Protein AF-A0A0C3KQ58-F1 (afdb_monomer)

Foldseek 3Di:
DVLVVVVVVCCVVPVPDDDDVVSVVVVCVVVCCVVPNPDDVVVVVVVVVVVVVVVPDDDPPDDDD

Radius of gyration: 19.38 Å; Cα contacts (8 Å, |Δi|>4): 12; chains: 1; bounding box: 42×32×49 Å

Structure (mmCIF, N/CA/C/O backbone):
data_AF-A0A0C3KQ58-F1
#
_entry.id   AF-A0A0C3KQ58-F1
#
loop_
_atom_site.group_PDB
_atom_site.id
_atom_site.type_symbol
_atom_site.label_atom_id
_atom_site.label_alt_id
_atom_site.label_comp_id
_atom_site.label_asym_id
_atom_site.label_entity_id
_atom_site.label_seq_id
_atom_site.pdbx_PDB_ins_code
_atom_site.Cartn_x
_atom_site.Cartn_y
_atom_site.Cartn_z
_atom_site.occupancy
_atom_site.B_iso_or_equiv
_atom_site.auth_seq_id
_atom_site.auth_comp_id
_atom_site.auth_asym_id
_atom_site.auth_atom_id
_atom_site.pdbx_PDB_model_num
ATOM 1 N N . TYR A 1 1 ? -16.697 -7.024 3.788 1.00 79.44 1 TYR A N 1
ATOM 2 C CA . TYR A 1 1 ? -17.084 -7.267 5.207 1.00 79.44 1 TYR A CA 1
ATOM 3 C C . TYR A 1 1 ? -15.876 -7.433 6.143 1.00 79.44 1 TYR A C 1
ATOM 5 O O . TYR A 1 1 ? -15.717 -6.619 7.048 1.00 79.44 1 TYR A O 1
ATOM 13 N N . HIS A 1 2 ? -14.991 -8.413 5.917 1.00 88.00 2 HIS A N 1
ATOM 14 C CA . HIS A 1 2 ? -13.888 -8.752 6.838 1.00 88.00 2 HIS A CA 1
ATOM 15 C C . HIS A 1 2 ? -12.903 -7.608 7.135 1.00 88.00 2 HIS A C 1
ATOM 17 O O . HIS A 1 2 ? -12.652 -7.317 8.301 1.00 88.00 2 HIS A O 1
ATOM 23 N N . PHE A 1 3 ? -12.408 -6.894 6.116 1.00 90.12 3 PHE A N 1
ATOM 24 C CA . PHE A 1 3 ? -11.475 -5.775 6.326 1.00 90.12 3 PHE A CA 1
ATOM 25 C C . PHE A 1 3 ? -12.070 -4.626 7.147 1.00 90.12 3 PHE A C 1
ATOM 27 O O . PHE A 1 3 ? -11.362 -3.993 7.925 1.00 90.12 3 PHE A O 1
ATOM 34 N N . LYS A 1 4 ? -13.380 -4.386 7.024 1.00 90.62 4 LYS A N 1
ATOM 35 C CA . LYS A 1 4 ? -14.079 -3.368 7.814 1.00 90.62 4 LYS A CA 1
ATOM 36 C C . LYS A 1 4 ? -14.169 -3.778 9.284 1.00 90.62 4 LYS A C 1
ATOM 38 O O . LYS A 1 4 ? -13.870 -2.967 10.148 1.00 90.62 4 LYS A O 1
ATOM 43 N N . SER A 1 5 ? -14.525 -5.036 9.558 1.00 92.44 5 SER A N 1
ATOM 44 C CA . SER A 1 5 ? -14.570 -5.575 10.925 1.00 92.44 5 SER A CA 1
ATOM 45 C C . SER A 1 5 ? -13.190 -5.555 11.590 1.00 92.44 5 SER A C 1
ATOM 47 O O . SER A 1 5 ? -13.078 -5.108 12.728 1.00 92.44 5 SER A O 1
ATOM 49 N N . TYR A 1 6 ? -12.139 -5.931 10.855 1.00 91.31 6 TYR A N 1
ATOM 50 C CA . TYR A 1 6 ? -10.755 -5.806 11.313 1.00 91.31 6 TYR A CA 1
ATOM 51 C C . TYR A 1 6 ? -10.408 -4.359 11.689 1.00 91.31 6 TYR A C 1
ATOM 53 O O . TYR A 1 6 ? -9.944 -4.104 12.797 1.00 91.31 6 TYR A O 1
ATOM 61 N N . LEU A 1 7 ? -10.689 -3.399 10.800 1.00 91.31 7 LEU A N 1
ATOM 62 C CA . LEU A 1 7 ? -10.370 -1.993 11.041 1.00 91.31 7 LEU A CA 1
ATOM 6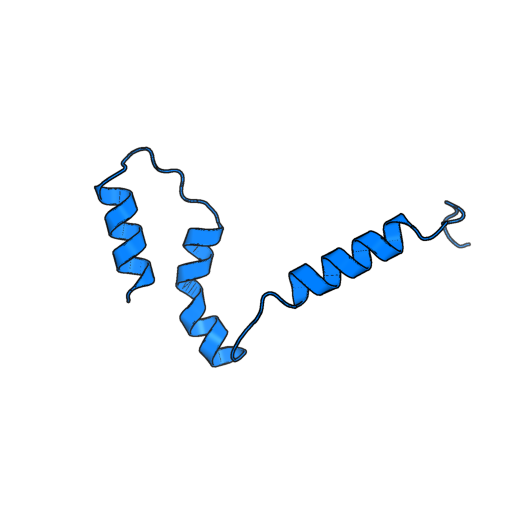3 C C . LEU A 1 7 ? -11.131 -1.427 12.247 1.00 91.31 7 LEU A C 1
ATOM 65 O O . LEU A 1 7 ? -10.554 -0.708 13.060 1.00 91.31 7 LEU A O 1
ATOM 69 N N . SER A 1 8 ? -12.410 -1.783 12.384 1.00 92.69 8 SER A N 1
ATOM 70 C CA . SER A 1 8 ? -13.220 -1.418 13.546 1.00 92.69 8 SER A CA 1
ATOM 71 C C . SER A 1 8 ? -12.654 -1.998 14.842 1.00 92.69 8 SER A C 1
ATOM 73 O O . SER A 1 8 ? -12.587 -1.277 15.829 1.00 92.69 8 SER A O 1
ATOM 75 N N . GLY A 1 9 ? -12.190 -3.251 14.839 1.00 93.94 9 GLY A N 1
ATOM 76 C CA . GLY A 1 9 ? -11.548 -3.865 16.004 1.00 93.94 9 GLY A CA 1
ATOM 77 C C . GLY A 1 9 ? -10.233 -3.185 16.390 1.00 93.94 9 GLY A C 1
ATOM 78 O O . GLY A 1 9 ? -9.993 -2.940 17.567 1.00 93.94 9 GLY A O 1
ATOM 79 N N . VAL A 1 10 ? -9.407 -2.803 15.409 1.00 92.56 10 VAL A N 1
ATOM 80 C CA . VAL A 1 10 ? -8.163 -2.053 15.662 1.00 92.56 10 VAL A CA 1
ATOM 81 C C . VAL A 1 10 ? -8.459 -0.699 16.307 1.00 92.56 10 VAL A C 1
ATOM 83 O O . VAL A 1 10 ? -7.827 -0.350 17.299 1.00 92.56 10 VAL A O 1
ATOM 86 N N . LEU A 1 11 ? -9.439 0.042 15.781 1.00 91.94 11 LEU A N 1
ATOM 87 C CA . LEU A 1 11 ? -9.865 1.326 16.348 1.00 91.94 11 LEU A CA 1
ATOM 88 C C . LEU A 1 11 ? -10.506 1.177 17.731 1.00 91.94 11 LEU A C 1
ATOM 90 O O . LEU A 1 11 ? -10.499 2.120 18.524 1.00 91.94 11 LEU A O 1
ATOM 94 N N . ASP A 1 12 ? -11.088 0.015 18.023 1.00 95.62 12 ASP A N 1
ATOM 95 C CA . ASP A 1 12 ? -11.676 -0.225 19.328 1.00 95.62 12 ASP A CA 1
ATOM 96 C C . ASP A 1 12 ? -10.622 -0.545 20.393 1.00 95.62 12 ASP A C 1
ATOM 98 O O . ASP A 1 12 ? -10.590 0.094 21.443 1.00 95.62 12 ASP A O 1
ATOM 102 N N . LEU A 1 13 ? -9.711 -1.466 20.080 1.00 96.75 13 LEU A N 1
ATOM 103 C CA . LEU A 1 13 ? -8.678 -1.950 20.996 1.00 96.75 13 LEU A CA 1
ATOM 104 C C . LEU A 1 13 ? -7.528 -0.955 21.186 1.00 96.75 13 LEU A C 1
ATOM 106 O O . LEU A 1 13 ? -6.953 -0.87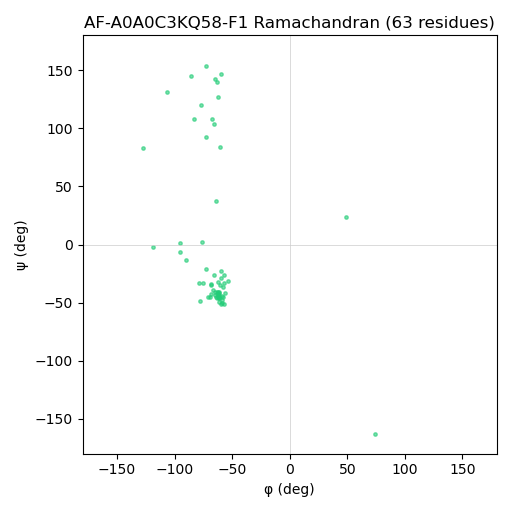2 22.268 1.00 96.75 13 LEU A O 1
ATOM 110 N N . TYR A 1 14 ? -7.188 -0.196 20.144 1.00 95.25 14 TYR A N 1
ATOM 111 C CA . TYR A 1 14 ? -6.012 0.667 20.123 1.00 95.25 14 TYR A CA 1
ATOM 112 C C . TYR A 1 14 ? -6.411 2.089 19.730 1.00 95.25 14 TYR A C 1
ATOM 114 O O . TYR A 1 14 ? -6.271 2.501 18.580 1.00 95.25 14 TYR A O 1
ATOM 122 N N . LYS A 1 15 ? -6.886 2.871 20.708 1.00 91.94 15 LYS A N 1
ATOM 123 C CA . LYS A 1 15 ? -7.364 4.251 20.488 1.00 91.94 15 LYS A CA 1
ATOM 124 C C . LYS A 1 15 ? -6.294 5.194 19.915 1.00 91.94 15 LYS A C 1
ATOM 126 O O . LYS A 1 15 ? -6.634 6.179 19.272 1.00 91.94 15 LYS A O 1
ATOM 131 N N . GLU A 1 16 ? -5.016 4.871 20.105 1.00 94.38 16 GLU A N 1
ATOM 132 C CA . GLU A 1 16 ? -3.873 5.633 19.580 1.00 94.38 16 GLU A CA 1
ATOM 133 C C . GLU A 1 16 ? -3.332 5.096 18.242 1.00 94.38 16 GLU A C 1
ATOM 135 O O . GLU A 1 16 ? -2.347 5.612 17.707 1.00 94.38 16 GLU A O 1
ATOM 140 N N . ALA A 1 17 ? -3.942 4.045 17.682 1.00 90.25 17 ALA A N 1
ATOM 141 C CA . ALA A 1 17 ? -3.465 3.445 16.445 1.00 90.25 17 ALA A CA 1
ATOM 142 C C . ALA A 1 17 ? -3.526 4.439 15.279 1.00 90.25 17 ALA A C 1
ATOM 144 O O . ALA A 1 17 ? -4.568 5.002 14.941 1.00 90.25 17 ALA A O 1
ATOM 145 N N . LYS A 1 18 ? -2.389 4.609 14.598 1.00 90.50 18 LYS A N 1
ATOM 146 C CA . LYS A 1 18 ? -2.298 5.438 13.395 1.00 90.50 18 LYS A CA 1
ATOM 147 C C . LYS A 1 18 ? -2.751 4.646 12.177 1.00 90.50 18 LYS A C 1
ATOM 149 O O . LYS A 1 18 ? -2.018 3.787 11.678 1.00 90.50 18 LYS A O 1
ATOM 154 N N . ILE A 1 19 ? -3.921 4.985 11.648 1.00 90.12 19 ILE A N 1
ATOM 155 C CA . ILE A 1 19 ? -4.427 4.407 10.403 1.00 90.12 19 ILE A CA 1
ATOM 156 C C . ILE A 1 19 ? -3.535 4.831 9.232 1.00 90.12 19 ILE A C 1
ATOM 158 O O . ILE A 1 19 ? -3.583 5.956 8.748 1.00 90.12 19 ILE A O 1
ATOM 162 N N . GLN A 1 20 ? -2.700 3.896 8.783 1.00 90.88 20 GLN A N 1
ATOM 163 C CA . GLN A 1 20 ? -1.895 4.033 7.569 1.00 90.88 20 GLN A CA 1
ATOM 164 C C . GLN A 1 20 ? -2.749 3.918 6.292 1.00 90.88 20 GLN A C 1
ATOM 166 O O . GLN A 1 20 ? -3.745 3.186 6.302 1.00 90.88 20 GLN A O 1
ATOM 171 N N . PRO A 1 21 ? -2.326 4.527 5.167 1.00 89.31 21 PRO A N 1
ATOM 172 C CA . PRO A 1 21 ? -3.028 4.438 3.882 1.00 89.31 21 PRO A CA 1
ATOM 173 C C . PRO A 1 21 ? -3.310 3.005 3.411 1.00 89.31 21 PRO A C 1
ATOM 175 O O . PRO A 1 21 ? -4.346 2.749 2.801 1.00 89.31 21 PRO A O 1
ATOM 178 N N . VAL A 1 22 ? -2.436 2.048 3.745 1.00 86.19 22 VAL A N 1
ATOM 179 C CA . VAL A 1 22 ? -2.633 0.633 3.389 1.00 86.19 22 VAL A CA 1
ATOM 180 C C . VAL A 1 22 ? -3.915 0.057 3.999 1.00 86.19 22 VAL A C 1
ATOM 182 O O . VAL A 1 22 ? -4.620 -0.705 3.348 1.00 86.19 22 VAL A O 1
ATOM 185 N N . HIS A 1 23 ? -4.286 0.485 5.208 1.00 90.12 23 HIS A N 1
ATOM 186 C CA . HIS A 1 23 ? -5.508 0.023 5.862 1.00 90.12 23 HIS A CA 1
ATOM 187 C C . HIS A 1 23 ? -6.768 0.520 5.147 1.00 90.12 23 HIS A C 1
ATOM 189 O O . HIS A 1 23 ? -7.762 -0.200 5.074 1.00 90.12 23 HIS A O 1
ATOM 195 N N . HIS A 1 24 ? -6.721 1.735 4.592 1.00 86.81 24 HIS A N 1
ATOM 196 C CA . HIS A 1 24 ? -7.778 2.246 3.725 1.00 86.81 24 HIS A CA 1
ATOM 197 C C . HIS A 1 24 ? -7.820 1.475 2.400 1.00 86.81 24 HIS A C 1
ATOM 199 O O . HIS A 1 24 ? -8.897 1.091 1.953 1.00 86.81 24 HIS A O 1
ATOM 205 N N . ALA A 1 25 ? -6.658 1.190 1.800 1.00 85.31 25 ALA A N 1
ATOM 206 C CA . ALA A 1 25 ? -6.565 0.426 0.556 1.00 85.31 25 ALA A CA 1
ATOM 207 C C . ALA A 1 25 ? -7.200 -0.972 0.674 1.00 85.31 25 ALA A C 1
ATOM 209 O O . ALA A 1 25 ? -7.886 -1.411 -0.248 1.00 85.31 25 ALA A O 1
ATOM 210 N N . CYS A 1 26 ? -7.073 -1.632 1.831 1.00 86.12 26 CYS A N 1
ATOM 211 C CA . CYS A 1 26 ? -7.738 -2.907 2.120 1.00 86.12 26 CYS A CA 1
ATOM 212 C C . CYS A 1 26 ? -9.271 -2.859 1.979 1.00 86.12 26 CYS A C 1
ATOM 214 O O . CYS A 1 26 ? -9.890 -3.878 1.683 1.00 86.12 26 CYS A O 1
ATOM 216 N N . LEU A 1 27 ? -9.907 -1.696 2.152 1.00 89.88 27 LEU A N 1
ATOM 217 C CA . LEU A 1 27 ? -11.356 -1.554 1.960 1.00 89.88 27 LEU A CA 1
ATOM 218 C C . LEU A 1 27 ? -11.766 -1.604 0.482 1.00 89.88 27 LEU A C 1
ATOM 220 O O . LEU A 1 27 ? -12.913 -1.920 0.183 1.00 89.88 27 LEU A O 1
ATOM 224 N N . HIS A 1 28 ? -10.833 -1.331 -0.431 1.00 87.75 28 HIS A N 1
ATOM 225 C CA . HIS A 1 28 ? -11.063 -1.356 -1.877 1.00 87.75 28 HIS A CA 1
ATOM 226 C C . HIS A 1 28 ? -10.669 -2.685 -2.525 1.00 87.75 28 HIS A C 1
ATOM 228 O O . HIS A 1 28 ? -10.948 -2.883 -3.703 1.00 87.75 28 HIS A O 1
ATOM 234 N N . PHE A 1 29 ? -10.050 -3.606 -1.778 1.00 84.31 29 PHE A N 1
ATOM 235 C CA . PHE A 1 29 ? -9.514 -4.859 -2.323 1.00 84.31 29 PHE A CA 1
ATOM 236 C C . PHE A 1 29 ? -10.562 -5.701 -3.051 1.00 84.31 29 PHE A C 1
ATOM 238 O O . PHE A 1 29 ? -10.272 -6.229 -4.113 1.00 84.31 29 PHE A O 1
ATOM 245 N N . GLU A 1 30 ? -11.778 -5.804 -2.513 1.00 86.12 30 GLU A N 1
ATOM 246 C CA . GLU A 1 30 ? -12.874 -6.545 -3.150 1.00 86.12 30 GLU A CA 1
ATOM 247 C C . GLU A 1 30 ? -13.191 -5.983 -4.539 1.00 86.12 30 GLU A C 1
ATOM 249 O O . GLU A 1 30 ? -13.185 -6.714 -5.526 1.00 86.12 30 GLU A O 1
ATOM 254 N N . ARG A 1 31 ? -13.378 -4.663 -4.624 1.00 87.75 31 ARG A N 1
ATOM 255 C CA . ARG A 1 31 ? -13.644 -3.974 -5.887 1.00 87.75 31 ARG A CA 1
ATOM 256 C C . ARG A 1 31 ? -12.489 -4.147 -6.870 1.00 87.75 31 ARG A C 1
ATOM 258 O O . ARG A 1 31 ? -12.720 -4.482 -8.025 1.00 87.75 31 ARG A O 1
ATOM 265 N N . LEU A 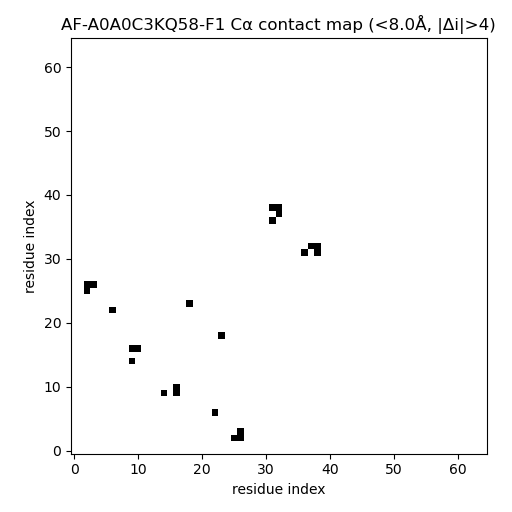1 32 ? -11.256 -3.956 -6.404 1.00 85.62 32 LEU A N 1
ATOM 266 C CA . LEU A 1 32 ? -10.059 -4.114 -7.229 1.00 85.62 32 LEU A CA 1
ATOM 267 C C . LEU A 1 32 ? -9.921 -5.550 -7.748 1.00 85.62 32 LEU A C 1
ATOM 269 O O . LEU A 1 32 ? -9.597 -5.735 -8.913 1.00 85.62 32 LEU A O 1
ATOM 273 N N . LEU A 1 33 ? -10.211 -6.559 -6.923 1.00 84.88 33 LEU A N 1
ATOM 274 C CA . LEU A 1 33 ? -10.166 -7.964 -7.329 1.00 84.88 33 LEU A CA 1
ATOM 275 C C . LEU A 1 33 ? -11.232 -8.308 -8.374 1.00 84.88 33 LEU A C 1
ATOM 277 O O . LEU A 1 33 ? -10.955 -9.069 -9.295 1.00 84.88 33 LEU A O 1
ATOM 281 N N . VAL A 1 34 ? -12.439 -7.755 -8.244 1.00 89.62 34 VAL A N 1
ATOM 282 C CA . VAL A 1 34 ? -13.528 -7.983 -9.206 1.00 89.62 34 VAL A CA 1
ATOM 283 C C . VAL A 1 34 ? -13.252 -7.280 -10.534 1.00 89.62 34 VAL A C 1
ATOM 285 O O . VAL A 1 34 ? -13.429 -7.878 -11.590 1.00 89.62 34 VAL A O 1
ATOM 288 N N . GLU A 1 35 ? -12.814 -6.021 -10.494 1.00 89.00 35 GLU A N 1
ATOM 289 C CA . GLU A 1 35 ? -12.622 -5.206 -11.700 1.00 89.00 35 GLU A CA 1
ATOM 290 C C . GLU A 1 35 ? -11.320 -5.537 -12.443 1.00 89.00 35 GLU A C 1
ATOM 292 O O . GLU A 1 35 ? -11.266 -5.441 -13.667 1.00 89.00 35 GLU A O 1
ATOM 297 N N . LEU A 1 36 ? -10.260 -5.911 -11.722 1.00 83.56 36 LEU A N 1
ATOM 298 C CA . LEU A 1 36 ? -8.910 -6.064 -12.276 1.00 83.56 36 LEU A CA 1
ATOM 299 C C . LEU A 1 36 ? -8.360 -7.495 -12.148 1.00 83.56 36 LEU A C 1
ATOM 301 O O . LEU A 1 36 ? -7.251 -7.766 -12.613 1.00 83.56 36 LEU A O 1
ATOM 305 N N . GLY A 1 37 ? -9.112 -8.414 -11.534 1.00 82.75 37 GLY A N 1
ATOM 306 C CA . GLY A 1 37 ? -8.662 -9.773 -11.237 1.00 82.75 37 GLY A CA 1
ATOM 307 C C . GLY A 1 37 ? -7.666 -9.821 -10.072 1.00 82.75 37 GLY A C 1
ATOM 308 O O . GLY A 1 37 ? -7.556 -8.863 -9.307 1.00 82.75 37 GLY A O 1
ATOM 309 N N .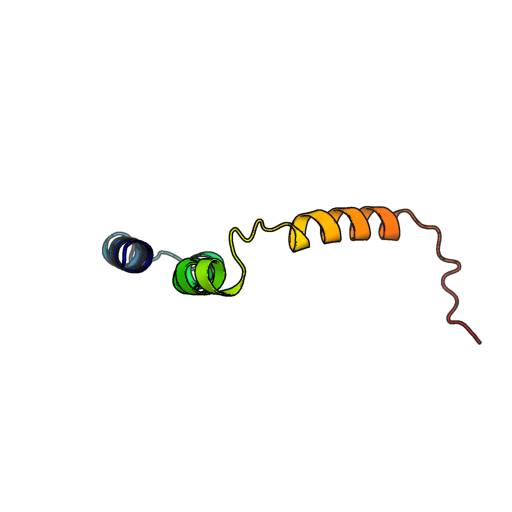 PRO A 1 38 ? -6.913 -10.924 -9.911 1.00 75.75 38 PRO A N 1
ATOM 310 C CA . PRO A 1 38 ? -5.828 -11.030 -8.938 1.00 75.75 38 PRO A CA 1
ATOM 311 C C . PRO A 1 38 ? -4.739 -9.977 -9.204 1.00 75.75 38 PRO A C 1
ATOM 313 O O . PRO A 1 38 ? -3.727 -10.240 -9.853 1.00 75.75 38 PRO A O 1
ATOM 316 N N . VAL A 1 39 ? -4.936 -8.761 -8.697 1.00 67.06 39 VAL A N 1
ATOM 317 C CA . VAL A 1 39 ? -3.948 -7.688 -8.760 1.00 67.06 39 VAL A CA 1
ATOM 318 C C . VAL A 1 39 ? -2.845 -8.037 -7.778 1.00 67.06 39 VAL A C 1
ATOM 320 O O . VAL A 1 39 ? -2.897 -7.714 -6.594 1.00 67.06 39 VAL A O 1
ATOM 323 N N . HIS A 1 40 ? -1.815 -8.714 -8.274 1.00 63.00 40 HIS A N 1
ATOM 324 C CA . HIS A 1 40 ? -0.509 -8.582 -7.654 1.00 63.00 40 HIS A CA 1
ATOM 325 C 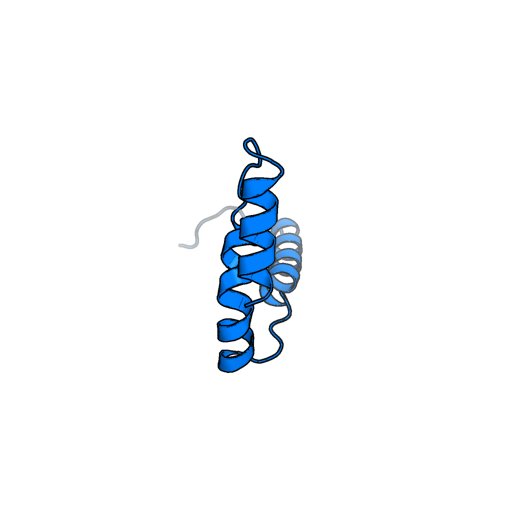C . HIS A 1 40 ? -0.098 -7.112 -7.728 1.00 63.00 40 HIS A C 1
ATOM 327 O O . HIS A 1 40 ? -0.381 -6.429 -8.719 1.00 63.00 40 HIS A O 1
ATOM 333 N N . SER A 1 41 ? 0.632 -6.637 -6.720 1.00 64.31 41 SER A N 1
ATOM 334 C CA . SER A 1 41 ? 1.338 -5.347 -6.722 1.00 64.31 41 SER A CA 1
ATOM 335 C C . SER A 1 41 ? 2.454 -5.301 -7.787 1.00 64.31 41 SER A C 1
ATOM 337 O O . SER A 1 41 ? 3.523 -4.743 -7.559 1.00 64.31 41 SER A O 1
ATOM 339 N N . TRP A 1 42 ? 2.228 -5.910 -8.9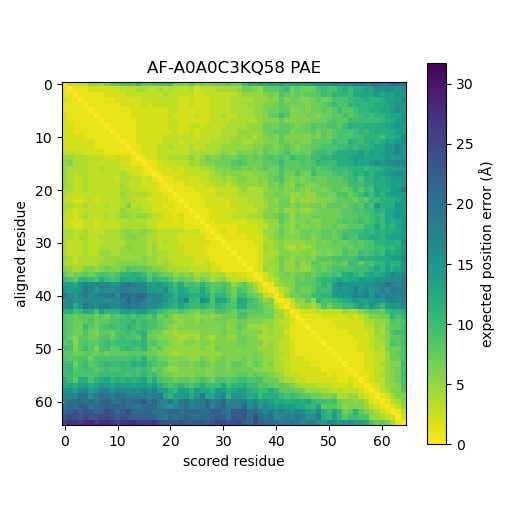57 1.00 57.81 42 TRP A N 1
ATOM 340 C CA . TRP A 1 42 ? 3.160 -6.082 -10.064 1.00 57.81 42 TRP A CA 1
ATOM 341 C C . TRP A 1 42 ? 3.690 -4.733 -10.542 1.00 57.81 42 TRP A C 1
ATOM 343 O O . TRP A 1 42 ? 4.856 -4.634 -10.907 1.00 57.81 42 TRP A O 1
ATOM 353 N N . ARG A 1 43 ? 2.856 -3.683 -10.467 1.00 65.19 43 ARG A N 1
ATOM 354 C CA . ARG A 1 43 ? 3.254 -2.319 -10.814 1.00 65.19 43 ARG A CA 1
ATOM 355 C C . ARG A 1 43 ? 4.376 -1.847 -9.896 1.00 65.19 43 ARG A C 1
ATOM 357 O O . ARG A 1 43 ? 5.391 -1.404 -10.406 1.00 65.19 43 ARG A O 1
ATOM 364 N N . THR A 1 44 ? 4.245 -1.998 -8.579 1.00 80.75 44 THR A N 1
ATOM 365 C CA . THR A 1 44 ? 5.279 -1.546 -7.635 1.00 80.75 44 THR A CA 1
ATOM 366 C C . THR A 1 44 ? 6.612 -2.241 -7.895 1.00 80.75 44 THR A C 1
ATOM 368 O O . THR A 1 44 ? 7.603 -1.557 -8.113 1.00 80.75 44 THR A O 1
ATOM 371 N N . TRP A 1 45 ? 6.625 -3.575 -7.989 1.00 81.50 45 TRP A N 1
ATOM 372 C CA . TRP A 1 45 ? 7.863 -4.324 -8.231 1.00 81.50 45 TRP A CA 1
ATOM 373 C C . TRP A 1 45 ? 8.499 -3.995 -9.589 1.00 81.50 45 TRP A C 1
ATOM 375 O O . TRP A 1 45 ? 9.692 -3.709 -9.666 1.00 81.50 45 TRP A O 1
ATOM 385 N N . ALA A 1 46 ? 7.705 -3.964 -10.665 1.00 84.50 46 ALA A N 1
ATOM 386 C CA . ALA A 1 46 ? 8.219 -3.620 -11.986 1.00 84.50 46 ALA A CA 1
ATOM 387 C C . ALA A 1 46 ? 8.800 -2.197 -12.005 1.00 84.50 46 ALA A C 1
ATOM 389 O O . ALA A 1 46 ? 9.891 -1.987 -12.533 1.00 84.50 46 ALA A O 1
ATOM 390 N N . PHE A 1 47 ? 8.117 -1.224 -11.392 1.00 88.88 47 PHE A N 1
ATOM 391 C CA . PHE A 1 47 ? 8.607 0.151 -11.314 1.00 88.88 47 PHE A CA 1
ATOM 392 C C . PHE A 1 47 ? 9.837 0.293 -10.416 1.00 88.88 47 PHE A C 1
ATOM 394 O O . PHE A 1 47 ? 10.722 1.074 -10.747 1.00 88.88 47 PHE A O 1
ATOM 401 N N . GLU A 1 48 ? 9.960 -0.480 -9.339 1.00 92.81 48 GLU A N 1
ATOM 402 C CA . GLU A 1 48 ? 11.190 -0.545 -8.540 1.00 92.81 48 GLU A CA 1
ATOM 403 C C . GLU A 1 48 ? 12.370 -1.075 -9.368 1.00 92.81 48 GLU A C 1
ATOM 405 O O . GLU A 1 48 ? 13.448 -0.475 -9.360 1.00 92.81 48 GLU A O 1
ATOM 410 N N . CYS A 1 49 ? 12.163 -2.132 -10.163 1.00 91.81 49 CYS A N 1
ATOM 411 C CA . CYS A 1 49 ? 13.171 -2.632 -11.101 1.00 91.81 49 CYS A CA 1
ATOM 412 C C . CYS A 1 49 ? 13.538 -1.596 -12.179 1.00 91.81 49 CYS A C 1
ATOM 414 O O . CYS A 1 49 ? 14.719 -1.432 -12.508 1.00 91.81 49 CYS A O 1
ATOM 416 N N . PHE A 1 50 ? 12.554 -0.864 -12.710 1.00 93.50 50 PHE A N 1
ATOM 417 C CA . PHE A 1 50 ? 12.804 0.235 -13.645 1.00 93.50 50 PHE A CA 1
ATOM 418 C C . PHE A 1 50 ? 13.587 1.370 -12.986 1.00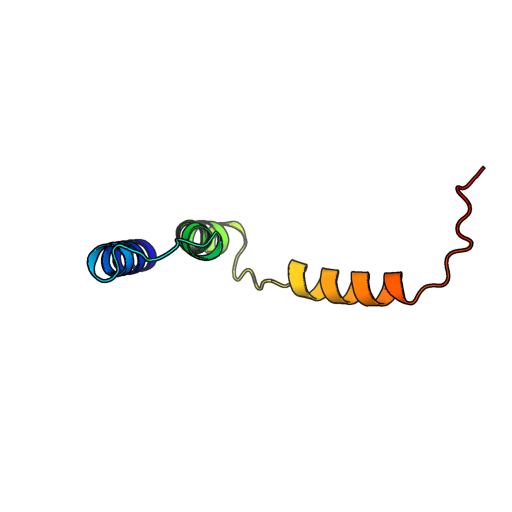 93.50 50 PHE A C 1
ATOM 420 O O . PHE A 1 50 ? 14.576 1.823 -13.556 1.00 93.50 50 PHE A O 1
ATOM 427 N N . ASN A 1 51 ? 13.217 1.786 -11.774 1.00 94.00 51 ASN A N 1
ATOM 428 C CA . ASN A 1 51 ? 13.924 2.821 -11.022 1.00 94.00 51 ASN A CA 1
ATOM 429 C C . ASN A 1 51 ? 15.387 2.438 -10.804 1.00 94.00 51 ASN A C 1
ATOM 431 O O . ASN A 1 51 ? 16.277 3.246 -11.059 1.00 94.00 51 ASN A O 1
ATOM 435 N N . TYR A 1 52 ? 15.647 1.193 -10.404 1.00 95.06 52 TYR A N 1
ATOM 436 C CA . TYR A 1 52 ? 17.004 0.674 -10.263 1.00 95.06 52 TYR A CA 1
ATOM 437 C C . TYR A 1 52 ? 17.788 0.739 -11.583 1.00 95.06 52 TYR A C 1
ATOM 439 O O . TYR A 1 52 ? 18.935 1.186 -11.617 1.00 95.06 52 TYR A O 1
ATOM 447 N N . THR A 1 53 ? 17.158 0.342 -12.690 1.00 95.50 53 THR A N 1
ATOM 448 C CA . THR A 1 53 ? 17.762 0.413 -14.029 1.00 95.50 53 THR A CA 1
ATOM 449 C C . THR A 1 53 ? 18.090 1.853 -14.428 1.00 95.50 53 THR A C 1
ATOM 451 O O . THR A 1 53 ? 19.196 2.140 -14.891 1.00 95.50 53 THR A O 1
ATOM 454 N N . LEU A 1 54 ? 17.159 2.780 -14.204 1.00 93.06 54 LEU A N 1
ATOM 455 C CA . LEU A 1 54 ? 17.315 4.197 -14.526 1.00 93.06 54 LEU A CA 1
ATOM 456 C C . LEU A 1 54 ? 18.415 4.852 -13.687 1.00 93.06 54 LEU A C 1
ATOM 458 O O . LEU A 1 54 ? 19.262 5.542 -14.243 1.00 93.06 54 LEU A O 1
ATOM 462 N N . GLN A 1 55 ? 18.475 4.569 -12.382 1.00 92.06 55 GLN A N 1
ATOM 463 C CA . GLN A 1 55 ? 19.529 5.073 -11.491 1.00 92.06 55 GLN A CA 1
ATOM 464 C C . GLN A 1 55 ? 20.936 4.629 -11.916 1.00 92.06 55 GLN A C 1
ATOM 466 O O . GLN A 1 55 ? 21.914 5.323 -11.652 1.00 92.06 55 GLN A O 1
ATOM 471 N N . ARG A 1 56 ? 21.053 3.472 -12.578 1.00 92.69 56 ARG A N 1
ATOM 472 C CA . ARG A 1 56 ? 22.329 2.942 -13.083 1.00 92.69 56 ARG A CA 1
ATOM 473 C C . ARG A 1 56 ? 22.665 3.389 -14.500 1.00 92.69 56 ARG A C 1
ATOM 475 O O . ARG A 1 56 ? 23.799 3.201 -14.945 1.00 92.69 56 ARG A O 1
ATOM 482 N N . THR A 1 57 ? 21.699 3.948 -15.217 1.00 93.50 57 THR A N 1
ATOM 48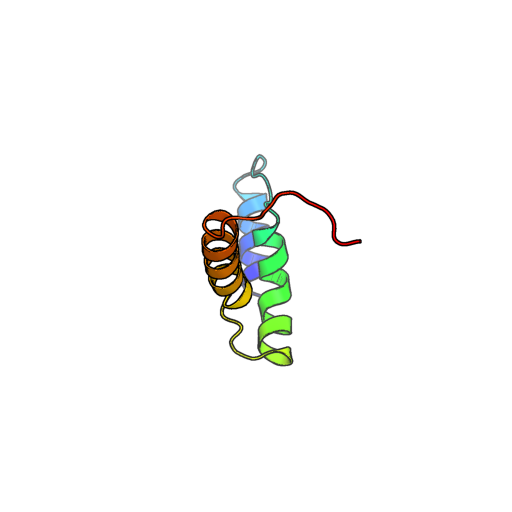3 C CA . THR A 1 57 ? 21.899 4.427 -16.580 1.00 93.50 57 THR A CA 1
ATOM 484 C C . THR A 1 57 ? 22.639 5.758 -16.524 1.00 93.50 57 THR A C 1
ATOM 486 O O . THR A 1 57 ? 22.158 6.721 -15.934 1.00 93.50 57 THR A O 1
ATOM 489 N N . LYS A 1 58 ? 23.830 5.831 -17.133 1.00 88.44 58 LYS A N 1
ATOM 490 C CA . LYS A 1 58 ? 24.589 7.086 -17.214 1.00 88.44 58 LYS A CA 1
ATOM 491 C C . LYS A 1 58 ? 23.841 8.061 -18.118 1.00 88.44 58 LYS A C 1
ATOM 493 O O . LYS A 1 58 ? 23.822 7.882 -19.333 1.00 88.44 58 LYS A O 1
ATOM 498 N N . THR A 1 59 ? 23.243 9.088 -17.536 1.00 86.12 59 THR A N 1
ATOM 499 C CA . THR A 1 59 ? 22.667 10.204 -18.285 1.00 86.12 59 THR A CA 1
ATOM 500 C C . THR A 1 59 ? 23.758 11.241 -18.559 1.00 86.12 59 THR A C 1
ATOM 502 O O . THR A 1 59 ? 24.660 11.452 -17.750 1.00 86.12 59 THR A O 1
ATOM 505 N N . ASN A 1 60 ? 23.703 11.905 -19.715 1.00 85.62 60 ASN A N 1
ATOM 506 C CA . ASN A 1 60 ? 24.625 13.000 -20.048 1.00 85.62 60 ASN A CA 1
ATOM 507 C C . ASN A 1 60 ? 24.272 14.315 -19.316 1.00 85.62 60 ASN A C 1
ATOM 509 O O . ASN A 1 60 ? 24.940 15.321 -19.539 1.00 85.62 60 ASN A O 1
ATOM 513 N N . MET A 1 61 ? 23.232 14.299 -18.464 1.00 80.75 61 MET A N 1
ATOM 514 C CA . MET A 1 61 ? 22.678 15.431 -17.705 1.00 80.75 61 MET A CA 1
ATOM 515 C C . MET A 1 61 ? 22.408 16.684 -18.551 1.00 80.75 61 MET A C 1
ATOM 517 O O . MET A 1 61 ? 22.364 17.796 -18.029 1.00 80.75 61 MET A O 1
ATOM 521 N N . ARG A 1 62 ? 22.224 16.511 -19.863 1.00 81.94 62 ARG A N 1
ATOM 522 C CA . ARG A 1 62 ? 21.860 17.577 -20.791 1.00 81.94 62 ARG A CA 1
ATOM 523 C C . ARG A 1 62 ? 20.405 17.384 -21.181 1.00 81.94 62 ARG A C 1
ATOM 525 O O . ARG A 1 62 ? 19.998 16.280 -21.536 1.00 81.94 62 ARG A O 1
ATOM 532 N N . PHE A 1 63 ? 19.628 18.456 -21.107 1.00 76.38 63 PHE A N 1
ATOM 533 C CA . PHE A 1 63 ? 18.333 18.490 -21.775 1.00 76.38 63 PHE A CA 1
ATOM 534 C C . PHE A 1 63 ? 18.577 18.411 -23.289 1.00 76.38 63 PHE A C 1
ATOM 536 O O . PHE A 1 63 ? 19.586 18.928 -23.769 1.00 76.38 63 PHE A O 1
ATOM 543 N N . GLY A 1 64 ? 17.717 17.694 -24.014 1.00 77.25 64 GLY A N 1
ATOM 544 C CA . GLY A 1 64 ? 17.794 17.662 -25.475 1.00 77.25 64 GLY A CA 1
ATOM 545 C C . GLY A 1 64 ? 17.537 19.055 -26.049 1.00 77.25 64 GLY A C 1
ATOM 546 O O . GLY A 1 64 ? 16.681 19.766 -25.520 1.00 77.25 64 GLY A O 1
ATOM 547 N N . GLU A 1 65 ? 18.297 19.429 -27.079 1.00 51.09 65 GLU A N 1
ATOM 548 C CA . GLU A 1 65 ? 17.986 20.571 -27.954 1.00 51.09 65 GLU A CA 1
ATOM 549 C C . GLU A 1 65 ? 16.904 20.195 -28.970 1.00 51.09 65 GLU A C 1
ATOM 551 O O . GLU A 1 65 ? 16.941 19.043 -29.470 1.00 51.09 65 GLU A O 1
#

Secondary structure (DSSP, 8-state):
-HHHHHHHHHHHH-TT----HHHHHGGGHHHHHHHHSS--SHHHHHHHHHHHHHHHS--------

pLDDT: mean 86.08, std 9.35, range [51.09, 96.75]

Mean predicted aligned error: 7.36 Å

Solvent-accessible surfa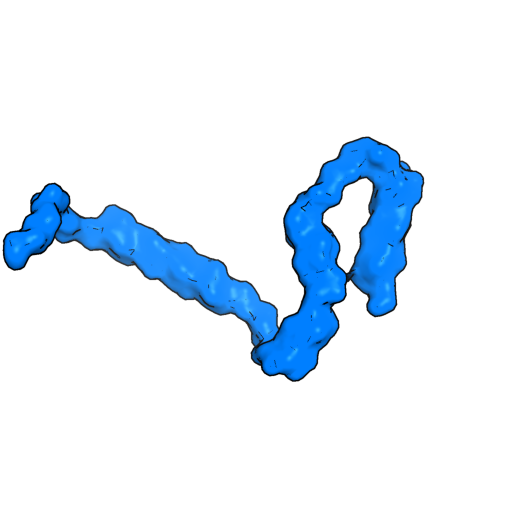ce area (backbone atoms only — not comparable to full-atom values): 4145 Å² total; per-residue (Å²): 113,66,59,57,54,53,52,52,50,47,56,66,78,36,80,83,64,78,87,50,70,67,66,58,52,52,70,45,43,65,60,46,37,72,76,67,35,90,71,64,70,54,65,59,57,52,49,51,55,48,50,54,52,54,75,69,50,88,71,87,87,64,82,85,132

Sequence (65 aa):
YHFKSYLSGVLDLYKEAKIQPVHHACLHFERLLVELGPVHSWRTWAFECFNYTLQRTKTNMRFGE

Organism: NCBI:txid870435